Protein AF-A0AAV0TFX8-F1 (afdb_monomer)

Solvent-accessible surface area (backbone atoms only — not comparable to full-atom values): 7780 Å² total; per-residue (Å²): 114,78,89,52,49,67,59,52,50,52,51,53,53,51,51,53,52,52,54,30,55,76,67,75,45,88,78,59,67,68,62,47,53,48,46,44,56,72,46,54,49,44,52,51,50,53,50,50,52,54,48,52,57,56,56,68,74,41,80,85,56,88,70,89,78,89,82,88,85,87,74,63,90,91,65,43,64,70,59,53,51,52,51,49,45,52,54,42,42,74,74,72,46,91,76,87,86,83,61,76,81,79,69,59,73,56,67,72,56,44,51,52,51,21,69,75,38,76,89,43,77,91,49,109

InterPro domains:
  IPR027417 P-loop containing nucleoside triphosphate hydrolase [G3DSA:3.40.50.300] (35-124)
  IPR027417 P-loop containing nucleoside triphosphate hydrolase [SSF52540] (8-109)

Nearest PDB structures (foldseek):
  4ne1-assembly1_K  TM=5.276E-01  e=4.402E+00  Homo sapiens
  3rv0-assembly2_C  TM=2.929E-01  e=2.287E+00  Vanderwaltozyma polyspora DSM 70294
  3rv1-assembly1_B  TM=3.081E-01  e=4.147E+00  Vanderwaltozyma polyspora DSM 70294

Radius of gyration: 19.24 Å; Cα contacts (8 Å, |Δi|>4): 58; chains: 1; bounding box: 38×42×53 Å

Organism: NCBI:txid86335

Mean predicted aligned error: 5.17 Å

Sequence (124 aa):
MSKCTPKLRHRIEVLIRRDAATRSQAVDERALRRRVDEYYLSMFRWTTEVVEAVQKTQGGTKRCVCIDLSCPQGGGKTTISMYMQNALSFVGKKVAVMSLDDVYWKYERQVALAKANPNNPLLQ

Foldseek 3Di:
DVVCLVVLLVVLLVVVVVVCVVVVHDDDPVVSSCCSPVPLSVVLVVVVVVLVVVCVVPPPDDDDDDDDDDDDVVPQPVPSLVSSCVSCVVVPDDDDDDDPVVPDDDPVVLVVVCVVCVPDPVSD

pLDDT: mean 90.88, std 7.36, range [55.81, 97.38]

Secondary structure (DSSP, 8-state):
-GGGHHHHHHHHHHHHHHHHHHTT----HHHHHHHIIIIIHHHHHHHHHHHHHHHHHTTT--PPPP------TTS-HHHHHHHHHHHHHHTT-------GGGGPPPHHHHHHHHHH-TT-GGG-

Structure (mmCIF, N/CA/C/O backbone):
data_AF-A0AAV0TFX8-F1
#
_entry.id   AF-A0AAV0TFX8-F1
#
loop_
_atom_site.group_PDB
_atom_site.id
_atom_site.type_symbol
_atom_site.label_atom_id
_atom_site.label_alt_id
_atom_site.label_comp_id
_atom_site.label_asym_id
_atom_site.label_entity_id
_atom_site.label_seq_id
_atom_site.pdbx_PDB_ins_code
_atom_site.Cartn_x
_atom_site.Cartn_y
_atom_site.Cartn_z
_atom_site.occupancy
_atom_site.B_iso_or_equiv
_atom_site.auth_seq_id
_atom_site.auth_comp_id
_atom_site.auth_asym_id
_atom_site.auth_atom_id
_atom_site.pdbx_PDB_model_num
ATOM 1 N N . MET A 1 1 ? -16.631 -0.945 14.512 1.00 55.81 1 MET A N 1
ATOM 2 C CA . MET A 1 1 ? -15.454 -0.117 14.139 1.00 55.81 1 MET A CA 1
ATOM 3 C C . MET A 1 1 ? -15.288 1.200 14.915 1.00 55.81 1 MET A C 1
ATOM 5 O O . MET A 1 1 ? -14.154 1.642 15.043 1.00 55.81 1 MET A O 1
ATOM 9 N N . SER A 1 2 ? -16.344 1.808 15.485 1.00 58.12 2 SER A N 1
ATOM 10 C CA . SER A 1 2 ? -16.291 3.150 16.116 1.00 58.12 2 SER A CA 1
ATOM 11 C C . SER A 1 2 ? -15.129 3.378 17.113 1.00 58.12 2 SER A C 1
ATOM 13 O O . SER A 1 2 ? -14.355 4.315 16.928 1.00 58.12 2 SER A O 1
ATOM 15 N N . LYS A 1 3 ? -14.901 2.475 18.083 1.00 59.94 3 LYS A N 1
ATOM 16 C CA . LYS A 1 3 ? -13.891 2.659 19.152 1.00 59.94 3 LYS A CA 1
ATOM 17 C C . LYS A 1 3 ? -12.419 2.614 18.697 1.00 59.94 3 LYS A C 1
ATOM 19 O O . LYS A 1 3 ? -11.558 3.130 19.402 1.00 59.94 3 LYS A O 1
ATOM 24 N N . CYS A 1 4 ? -12.107 2.002 17.549 1.00 71.81 4 CYS A N 1
ATOM 25 C CA . CYS A 1 4 ? -10.719 1.852 17.075 1.00 71.81 4 CYS A CA 1
ATOM 26 C C . CYS A 1 4 ? -10.277 2.992 16.137 1.00 71.81 4 CYS A C 1
ATOM 28 O O . CYS A 1 4 ? -9.084 3.238 15.972 1.00 71.81 4 CYS A O 1
ATOM 30 N N . THR A 1 5 ? -11.232 3.732 15.564 1.00 81.75 5 THR A N 1
ATOM 31 C CA . THR A 1 5 ? -10.981 4.786 14.566 1.00 81.75 5 THR A CA 1
ATOM 32 C C . THR A 1 5 ? -9.987 5.859 15.030 1.00 81.75 5 THR A C 1
ATOM 34 O O . THR A 1 5 ? -9.077 6.164 14.262 1.00 81.75 5 THR A O 1
ATOM 37 N N . PRO A 1 6 ? -10.074 6.413 16.261 1.00 88.88 6 PRO A N 1
ATOM 38 C CA . PRO A 1 6 ? -9.128 7.442 16.703 1.00 88.88 6 PRO A CA 1
ATOM 39 C C . PRO A 1 6 ? -7.698 6.906 16.854 1.00 88.88 6 PRO A C 1
ATOM 41 O O . PRO A 1 6 ? -6.740 7.571 16.465 1.00 88.88 6 PRO A O 1
ATOM 44 N N . LYS A 1 7 ? -7.548 5.671 17.357 1.00 91.50 7 LYS A N 1
ATOM 45 C CA . LYS A 1 7 ? -6.239 5.011 17.493 1.00 91.50 7 LYS A CA 1
ATOM 46 C C . LYS A 1 7 ? -5.622 4.721 16.129 1.00 91.50 7 LYS A C 1
ATOM 48 O O . LYS A 1 7 ? -4.433 4.950 15.930 1.00 91.50 7 LYS A O 1
ATOM 53 N N . LEU A 1 8 ? -6.441 4.253 15.188 1.00 91.88 8 LEU A N 1
ATOM 54 C CA . LEU A 1 8 ? -6.003 3.978 13.828 1.00 91.88 8 LEU A CA 1
ATOM 55 C C . LEU A 1 8 ? -5.589 5.257 13.094 1.00 91.88 8 LEU A C 1
ATOM 57 O O . LEU A 1 8 ? -4.525 5.284 12.483 1.00 91.88 8 LEU A O 1
ATOM 61 N N . ARG A 1 9 ? -6.390 6.324 13.202 1.00 94.19 9 ARG A N 1
ATOM 62 C CA . ARG A 1 9 ? -6.055 7.652 12.672 1.00 94.19 9 ARG A CA 1
ATOM 63 C C . ARG A 1 9 ? -4.679 8.088 13.160 1.00 94.19 9 ARG A C 1
ATOM 65 O O . ARG A 1 9 ? -3.791 8.323 12.348 1.00 94.19 9 ARG A O 1
ATOM 72 N N . HIS A 1 10 ? -4.491 8.120 14.480 1.00 94.00 10 HIS A N 1
ATOM 73 C CA . HIS A 1 10 ? -3.227 8.524 15.085 1.00 94.00 10 HIS A CA 1
ATOM 74 C C . HIS A 1 10 ? -2.056 7.666 14.586 1.00 94.00 10 HIS A C 1
ATOM 76 O O . HIS A 1 10 ? -1.006 8.193 14.229 1.00 94.00 10 HIS A O 1
ATOM 82 N N . ARG A 1 11 ? -2.249 6.346 14.484 1.00 92.94 11 ARG A N 1
ATOM 83 C CA . ARG A 1 11 ? -1.232 5.423 13.969 1.00 92.94 11 ARG A CA 1
ATOM 84 C C . ARG A 1 11 ? -0.819 5.752 12.532 1.00 92.94 11 ARG A C 1
ATOM 86 O O . ARG A 1 11 ? 0.375 5.774 12.250 1.00 92.94 11 ARG A O 1
ATOM 93 N N . ILE A 1 12 ? -1.780 6.001 11.641 1.00 94.00 12 ILE A N 1
ATOM 94 C CA . ILE A 1 12 ? -1.506 6.341 10.237 1.00 94.00 12 ILE A CA 1
ATOM 95 C C . ILE A 1 12 ? -0.799 7.697 10.147 1.00 94.00 12 ILE A C 1
ATOM 97 O O . ILE A 1 12 ? 0.186 7.821 9.426 1.00 94.00 12 ILE A O 1
ATOM 101 N N . GLU A 1 13 ? -1.238 8.697 10.914 1.00 95.56 13 GLU A N 1
ATOM 102 C CA . GLU A 1 13 ? -0.564 9.995 10.934 1.00 95.56 13 GLU A CA 1
ATOM 103 C C . GLU A 1 13 ? 0.898 9.884 11.401 1.00 95.56 13 GLU A C 1
ATOM 105 O O . GLU A 1 13 ? 1.779 10.493 10.800 1.00 95.56 13 GLU A O 1
ATOM 110 N N . VAL A 1 14 ? 1.176 9.090 12.443 1.00 94.75 14 VAL A N 1
ATOM 111 C CA . VAL A 1 14 ? 2.548 8.841 12.926 1.00 94.75 14 VAL A CA 1
ATOM 112 C C . VAL A 1 14 ? 3.410 8.196 11.839 1.00 94.75 14 VAL A C 1
ATOM 114 O O . VAL A 1 14 ? 4.557 8.602 11.657 1.00 94.75 14 VAL A O 1
ATOM 117 N N . LEU A 1 15 ? 2.867 7.230 11.093 1.00 93.50 15 LEU A N 1
ATOM 118 C CA . LEU A 1 15 ? 3.582 6.595 9.982 1.00 93.50 15 LEU A CA 1
ATOM 119 C C . LEU A 1 15 ? 3.921 7.602 8.879 1.00 93.50 15 LEU A C 1
ATOM 121 O O . LEU A 1 15 ? 5.067 7.665 8.445 1.00 93.50 15 LEU A O 1
ATOM 125 N N . ILE A 1 16 ? 2.962 8.440 8.480 1.00 93.81 16 ILE A N 1
ATOM 126 C CA . ILE A 1 16 ? 3.193 9.444 7.435 1.00 93.81 16 ILE A CA 1
ATOM 127 C C . ILE A 1 16 ? 4.229 10.480 7.885 1.00 93.81 16 ILE A C 1
ATOM 129 O O . ILE A 1 16 ? 5.121 10.823 7.112 1.00 93.81 16 ILE A O 1
ATOM 133 N N . ARG A 1 17 ? 4.153 10.956 9.136 1.00 94.94 17 ARG A N 1
ATOM 134 C CA . ARG A 1 17 ? 5.143 11.899 9.684 1.00 94.94 17 ARG A CA 1
ATOM 135 C C . ARG A 1 17 ? 6.545 11.290 9.712 1.00 94.94 17 ARG A C 1
ATOM 137 O O . ARG A 1 17 ? 7.501 11.959 9.329 1.00 94.94 17 ARG A O 1
ATOM 144 N N . ARG A 1 18 ? 6.673 10.019 10.110 1.00 93.75 18 ARG A N 1
ATOM 145 C CA . ARG A 1 18 ? 7.952 9.292 10.092 1.00 93.75 18 ARG A CA 1
ATOM 146 C C . ARG A 1 18 ? 8.532 9.197 8.679 1.00 93.75 18 ARG A C 1
ATOM 148 O O . ARG A 1 18 ? 9.725 9.440 8.491 1.00 93.75 18 ARG A O 1
ATOM 155 N N . ASP A 1 19 ? 7.710 8.845 7.697 1.00 92.25 19 ASP A N 1
ATOM 156 C CA . ASP A 1 19 ? 8.163 8.697 6.313 1.00 92.25 19 ASP A CA 1
ATOM 157 C C . ASP A 1 19 ? 8.566 10.042 5.704 1.00 92.25 19 ASP A C 1
ATOM 159 O O . ASP A 1 19 ? 9.592 10.131 5.031 1.00 92.25 19 ASP A O 1
ATOM 163 N N . ALA A 1 20 ? 7.804 11.102 5.986 1.00 92.38 20 ALA A N 1
ATOM 164 C CA . ALA A 1 20 ? 8.142 12.457 5.567 1.00 92.38 20 ALA A CA 1
ATOM 165 C C . ALA A 1 20 ? 9.465 12.929 6.188 1.00 92.38 20 ALA A C 1
ATOM 167 O O . ALA A 1 20 ? 10.327 13.432 5.470 1.00 92.38 20 ALA A O 1
ATOM 168 N N . ALA A 1 21 ? 9.673 12.687 7.488 1.00 93.44 21 ALA A N 1
ATOM 169 C CA . ALA A 1 21 ? 10.926 13.011 8.170 1.00 93.44 21 ALA A CA 1
ATOM 170 C C . ALA A 1 21 ? 12.122 12.255 7.568 1.00 93.44 21 ALA A C 1
ATOM 172 O O . ALA A 1 21 ? 13.170 12.849 7.331 1.00 93.44 21 ALA A O 1
ATOM 173 N N . THR A 1 22 ? 11.942 10.971 7.242 1.00 93.75 22 THR A N 1
ATOM 174 C CA . THR A 1 22 ? 12.971 10.139 6.589 1.00 93.75 22 THR A CA 1
ATOM 175 C C . THR A 1 22 ? 13.360 10.681 5.209 1.00 93.75 22 THR A C 1
ATOM 177 O O . THR A 1 22 ? 14.484 10.488 4.758 1.00 93.75 22 THR A O 1
ATOM 180 N N . ARG A 1 23 ? 12.440 11.380 4.536 1.00 91.56 23 ARG A N 1
ATOM 181 C CA . ARG A 1 23 ? 12.647 11.994 3.216 1.00 91.56 23 ARG A CA 1
ATOM 182 C C . ARG A 1 23 ? 12.973 13.489 3.287 1.00 91.56 23 ARG A C 1
ATOM 184 O O . ARG A 1 23 ? 12.999 14.137 2.246 1.00 91.56 23 ARG A O 1
ATOM 191 N N . SER A 1 24 ? 13.164 14.044 4.487 1.00 93.00 24 SER A N 1
ATOM 192 C CA . SER A 1 24 ? 13.357 15.484 4.719 1.00 93.00 24 SER A CA 1
ATOM 193 C C . SER A 1 24 ? 12.264 16.359 4.082 1.00 93.00 24 SER A C 1
ATOM 195 O O . SER A 1 24 ? 12.526 17.459 3.603 1.00 93.00 24 SER A O 1
ATOM 197 N N . GLN A 1 25 ? 11.023 15.865 4.064 1.00 91.31 25 GLN A N 1
ATOM 198 C CA . GLN A 1 25 ? 9.872 16.562 3.495 1.00 91.31 25 GLN A CA 1
ATOM 199 C C . GLN A 1 25 ? 9.087 17.295 4.585 1.00 91.31 25 GLN A C 1
ATOM 201 O O . GLN A 1 25 ? 8.752 16.718 5.620 1.00 91.31 25 GLN A O 1
ATOM 206 N N . ALA A 1 26 ? 8.747 18.560 4.327 1.00 91.94 26 ALA A N 1
ATOM 207 C CA . ALA A 1 26 ? 7.831 19.309 5.179 1.00 91.94 26 ALA A CA 1
ATOM 208 C C . ALA A 1 26 ? 6.423 18.692 5.128 1.00 91.94 26 ALA A C 1
ATOM 210 O O . ALA A 1 26 ? 5.943 18.280 4.069 1.00 91.94 26 ALA A O 1
ATOM 211 N N . VAL A 1 27 ? 5.753 18.649 6.280 1.00 93.69 27 VAL A N 1
ATOM 212 C CA . VAL A 1 27 ? 4.389 18.129 6.407 1.00 93.69 27 VAL A CA 1
ATOM 213 C C . VAL A 1 27 ? 3.435 19.291 6.641 1.00 93.69 27 VAL A C 1
ATOM 215 O O . VAL A 1 27 ? 3.475 19.936 7.685 1.00 93.69 27 VAL A O 1
ATOM 218 N N . ASP A 1 28 ? 2.540 19.531 5.686 1.00 96.19 28 ASP A N 1
ATOM 219 C CA . ASP A 1 28 ? 1.354 20.350 5.930 1.00 96.19 28 ASP A CA 1
ATOM 220 C C . ASP A 1 28 ? 0.365 19.533 6.777 1.00 96.19 28 ASP A C 1
ATOM 222 O O . ASP A 1 28 ? -0.219 18.548 6.314 1.00 96.19 28 ASP A O 1
ATOM 226 N N . GLU A 1 29 ? 0.181 19.938 8.033 1.00 95.00 29 GLU A N 1
ATOM 227 C CA . GLU A 1 29 ? -0.685 19.253 8.997 1.00 95.00 29 GLU A CA 1
ATOM 228 C C . GLU A 1 29 ? -2.165 19.242 8.587 1.00 95.00 29 GLU A C 1
ATOM 230 O O . GLU A 1 29 ? -2.882 18.277 8.867 1.00 95.00 29 GLU A O 1
ATOM 235 N N . ARG A 1 30 ? -2.647 20.277 7.889 1.00 96.00 30 ARG A N 1
ATOM 236 C CA . ARG A 1 30 ? -4.030 20.319 7.401 1.00 96.00 30 ARG A CA 1
ATOM 237 C C . ARG A 1 30 ? -4.207 19.336 6.249 1.00 96.00 30 ARG A C 1
ATOM 239 O O . ARG A 1 30 ? -5.164 18.558 6.254 1.00 96.00 30 ARG A O 1
ATOM 246 N N . ALA A 1 31 ? -3.281 19.342 5.291 1.00 95.62 31 ALA A N 1
ATOM 247 C CA . ALA A 1 31 ? -3.294 18.409 4.169 1.00 95.62 31 ALA A CA 1
ATOM 248 C C . ALA A 1 31 ? -3.129 16.954 4.638 1.00 95.62 31 ALA A C 1
ATOM 250 O O . ALA A 1 31 ? -3.812 16.062 4.130 1.00 95.62 31 ALA A O 1
ATOM 251 N N . LEU A 1 32 ? -2.278 16.717 5.643 1.00 95.19 32 LEU A N 1
ATOM 252 C CA . LEU A 1 32 ? -2.095 15.413 6.276 1.00 95.19 32 LEU A CA 1
ATOM 253 C C . LEU A 1 32 ? -3.409 14.888 6.852 1.00 95.19 32 LEU A C 1
ATOM 255 O O . LEU A 1 32 ? -3.837 13.796 6.482 1.00 95.19 32 LEU A O 1
ATOM 259 N N . ARG A 1 33 ? -4.060 15.658 7.732 1.00 95.19 33 ARG A N 1
ATOM 260 C CA . ARG A 1 33 ? -5.311 15.236 8.384 1.00 95.19 33 ARG A CA 1
ATOM 261 C C . ARG A 1 33 ? -6.394 14.939 7.358 1.00 95.19 33 ARG A C 1
ATOM 263 O O . ARG A 1 33 ? -7.048 13.904 7.444 1.00 95.19 33 ARG A O 1
ATOM 270 N N . ARG A 1 34 ? -6.518 15.793 6.338 1.00 96.12 34 ARG A N 1
ATOM 271 C CA . ARG A 1 34 ? -7.463 15.584 5.239 1.00 96.12 34 ARG A CA 1
ATOM 272 C C . ARG A 1 34 ? -7.175 14.291 4.476 1.00 96.12 34 ARG A C 1
AT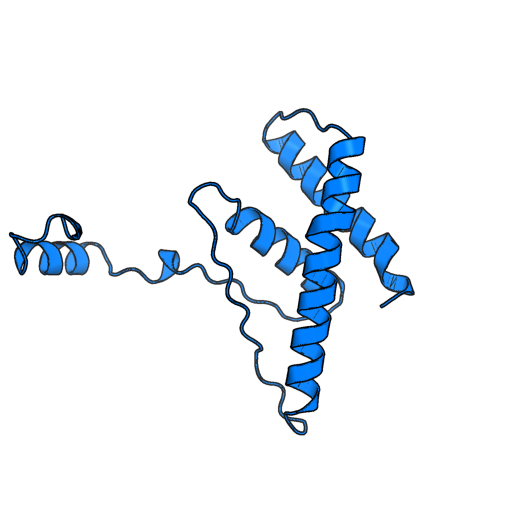OM 274 O O . ARG A 1 34 ? -8.084 13.502 4.249 1.00 96.12 34 ARG A O 1
ATOM 281 N N . ARG A 1 35 ? -5.908 14.029 4.133 1.00 94.06 35 ARG A N 1
ATOM 282 C CA . ARG A 1 35 ? -5.493 12.786 3.463 1.00 94.06 35 ARG A CA 1
ATOM 283 C C . ARG A 1 35 ? -5.758 11.556 4.333 1.00 94.06 35 ARG A C 1
ATOM 285 O O . ARG A 1 35 ? -6.198 10.531 3.826 1.00 94.06 35 ARG A O 1
ATOM 292 N N . VAL A 1 36 ? -5.499 11.626 5.635 1.00 95.00 36 VAL A N 1
ATOM 293 C CA . VAL A 1 36 ? -5.797 10.510 6.543 1.00 95.00 36 VAL A CA 1
ATOM 294 C C . VAL A 1 36 ? -7.294 10.230 6.586 1.00 95.00 36 VAL A C 1
ATOM 296 O O . VAL A 1 36 ? -7.691 9.073 6.468 1.00 95.00 36 VAL A O 1
ATOM 299 N N . ASP A 1 37 ? -8.112 11.270 6.678 1.00 93.00 37 ASP A N 1
ATOM 300 C CA . ASP A 1 37 ? -9.553 11.129 6.863 1.00 93.00 37 ASP A CA 1
ATOM 301 C C . ASP A 1 37 ? -10.286 10.712 5.601 1.00 93.00 37 ASP A C 1
ATOM 303 O O . ASP A 1 37 ? -11.039 9.740 5.621 1.00 93.00 37 ASP A O 1
ATOM 307 N N . GLU A 1 38 ? -10.052 11.433 4.511 1.00 94.75 38 GLU A N 1
ATOM 308 C CA . GLU A 1 38 ? -10.803 11.261 3.271 1.00 94.75 38 GLU A CA 1
ATOM 309 C C . GLU A 1 38 ? -10.277 10.080 2.452 1.00 94.75 38 GLU A C 1
ATOM 311 O O . GLU A 1 38 ? -11.053 9.442 1.744 1.00 94.75 38 GLU A O 1
ATOM 316 N N . TYR A 1 39 ? -8.987 9.744 2.579 1.00 92.69 39 TYR A N 1
ATOM 317 C CA . TYR A 1 39 ? -8.349 8.707 1.770 1.00 92.69 39 TYR A CA 1
ATOM 318 C C . TYR A 1 39 ? -8.019 7.446 2.574 1.00 92.69 39 TYR A C 1
ATOM 320 O O . TYR A 1 39 ? -8.638 6.404 2.361 1.00 92.69 39 TYR A O 1
ATOM 328 N N . TYR A 1 40 ? -7.082 7.504 3.525 1.00 93.75 40 TYR A N 1
ATOM 329 C CA . TYR A 1 40 ? -6.589 6.279 4.173 1.00 93.75 40 TYR A CA 1
ATOM 330 C C . TYR A 1 40 ? -7.626 5.607 5.081 1.00 93.75 40 TYR A C 1
ATOM 332 O O . TYR A 1 40 ? -7.773 4.385 5.044 1.00 93.75 40 TYR A O 1
ATOM 340 N N . LEU A 1 41 ? -8.370 6.377 5.880 1.00 93.38 41 LEU A N 1
ATOM 341 C CA . LEU A 1 41 ? -9.427 5.823 6.726 1.00 93.38 41 LEU A CA 1
ATOM 342 C C . LEU A 1 41 ? -10.608 5.312 5.897 1.00 93.38 41 LEU A C 1
ATOM 344 O O . LEU A 1 41 ? -11.153 4.261 6.233 1.00 93.38 41 LEU A O 1
ATOM 348 N N . SER A 1 42 ? -10.979 6.002 4.818 1.00 93.25 42 SER A N 1
ATOM 349 C CA . SER A 1 42 ? -12.009 5.538 3.880 1.00 93.25 42 SER A CA 1
ATOM 350 C C . SER A 1 42 ? -11.620 4.205 3.236 1.00 93.25 42 SER A C 1
ATOM 352 O O . SER A 1 42 ? -12.388 3.246 3.298 1.00 93.25 42 SER A O 1
ATOM 354 N N . MET A 1 43 ? -10.391 4.097 2.719 1.00 92.19 43 MET A N 1
ATOM 355 C CA . MET A 1 43 ? -9.857 2.859 2.138 1.00 92.19 43 MET A CA 1
ATOM 356 C C . MET A 1 43 ? -9.818 1.714 3.151 1.00 92.19 43 MET A C 1
ATOM 358 O O . MET A 1 43 ? -10.203 0.585 2.838 1.00 92.19 43 MET A O 1
ATOM 362 N N . PHE A 1 44 ? -9.399 2.000 4.385 1.00 93.19 44 PHE A N 1
ATOM 363 C CA . PHE A 1 44 ? -9.401 1.019 5.464 1.00 93.19 44 PHE A CA 1
ATOM 364 C C . PHE A 1 44 ? -10.810 0.516 5.794 1.00 93.19 44 PHE A C 1
ATOM 366 O O . PHE A 1 44 ? -11.008 -0.688 5.987 1.00 93.19 44 PHE A O 1
ATOM 373 N N . ARG A 1 45 ? -11.791 1.427 5.860 1.00 92.62 45 ARG A N 1
ATOM 374 C CA . ARG A 1 45 ? -13.190 1.078 6.129 1.00 92.62 45 ARG A CA 1
ATOM 375 C C . ARG A 1 45 ? -13.741 0.166 5.045 1.00 92.62 45 ARG A C 1
ATOM 377 O O . ARG A 1 45 ? -14.146 -0.947 5.364 1.00 92.62 45 ARG A O 1
ATOM 384 N N . TRP A 1 46 ? -13.630 0.592 3.790 1.00 93.88 46 TRP A N 1
ATOM 385 C CA . TRP A 1 46 ? -14.072 -0.188 2.637 1.00 93.88 46 TRP A CA 1
ATOM 386 C C . TRP A 1 46 ? -13.416 -1.574 2.596 1.00 93.88 46 TRP A C 1
ATOM 388 O O . TRP A 1 46 ? -14.093 -2.589 2.468 1.00 93.88 46 TRP A O 1
ATOM 398 N N . THR A 1 47 ? -12.100 -1.639 2.810 1.00 93.38 47 THR A N 1
ATOM 399 C CA . THR A 1 47 ? -11.361 -2.910 2.842 1.00 93.38 47 THR A CA 1
ATOM 400 C C . THR A 1 47 ? -11.892 -3.845 3.927 1.00 93.38 47 THR A C 1
ATOM 402 O O . THR A 1 47 ? -12.079 -5.037 3.693 1.00 93.38 47 THR A O 1
ATOM 405 N N . THR A 1 48 ? -12.155 -3.314 5.122 1.00 91.44 48 THR A N 1
ATOM 406 C CA . THR A 1 48 ? -12.689 -4.109 6.235 1.00 91.44 48 THR A CA 1
ATOM 407 C C . THR A 1 48 ? -14.086 -4.633 5.911 1.00 91.44 48 THR A C 1
ATOM 409 O O . THR A 1 48 ? -14.354 -5.810 6.138 1.00 91.44 48 THR A O 1
ATOM 412 N N . GLU A 1 49 ? -14.942 -3.795 5.327 1.00 92.31 49 GLU A N 1
ATOM 413 C CA . GLU A 1 49 ? -16.300 -4.160 4.913 1.00 92.31 49 GLU A CA 1
ATOM 414 C C . GLU A 1 49 ? -16.295 -5.271 3.854 1.00 92.31 49 GLU A C 1
ATOM 416 O O . GLU A 1 49 ? -17.010 -6.262 4.010 1.00 92.31 49 GLU A O 1
ATOM 421 N N . VAL A 1 50 ? -15.438 -5.168 2.832 1.00 92.00 50 VAL A N 1
ATOM 422 C CA . VAL A 1 50 ? -15.270 -6.207 1.800 1.00 92.00 50 VAL A CA 1
ATOM 423 C C . VAL A 1 50 ? -14.799 -7.523 2.418 1.00 92.00 50 VAL A C 1
ATOM 425 O O . VAL A 1 50 ? -15.388 -8.576 2.164 1.00 92.00 50 VAL A O 1
ATOM 428 N N . VAL A 1 51 ? -13.766 -7.481 3.265 1.00 90.19 51 VAL A N 1
ATOM 429 C CA . VAL A 1 51 ? -13.229 -8.680 3.926 1.00 90.19 51 VAL A CA 1
ATOM 430 C C . VAL A 1 51 ? -14.291 -9.344 4.801 1.00 90.19 51 VAL A C 1
ATOM 432 O O . VAL A 1 51 ? -14.448 -10.563 4.755 1.00 90.19 51 VAL A O 1
ATOM 435 N N . GLU A 1 52 ? -15.034 -8.568 5.589 1.00 89.31 52 GLU A N 1
ATOM 436 C CA . GLU A 1 52 ? -16.092 -9.091 6.454 1.00 89.31 52 GLU A CA 1
ATOM 437 C C . GLU A 1 52 ? -17.264 -9.667 5.655 1.00 89.31 52 GLU A C 1
ATOM 439 O O . GLU A 1 52 ? -17.781 -10.724 6.020 1.00 89.31 52 GLU A O 1
ATOM 444 N N . ALA A 1 53 ? -17.668 -9.020 4.558 1.00 90.62 53 ALA A N 1
ATOM 445 C CA . ALA A 1 53 ? -18.724 -9.516 3.681 1.00 90.62 53 ALA A CA 1
ATOM 446 C C . ALA A 1 53 ? -18.351 -10.870 3.060 1.00 90.62 53 ALA A C 1
ATOM 448 O O . ALA A 1 53 ? -19.133 -11.817 3.135 1.00 90.62 53 ALA A O 1
ATOM 449 N N . VAL A 1 54 ? -17.131 -10.996 2.529 1.00 89.56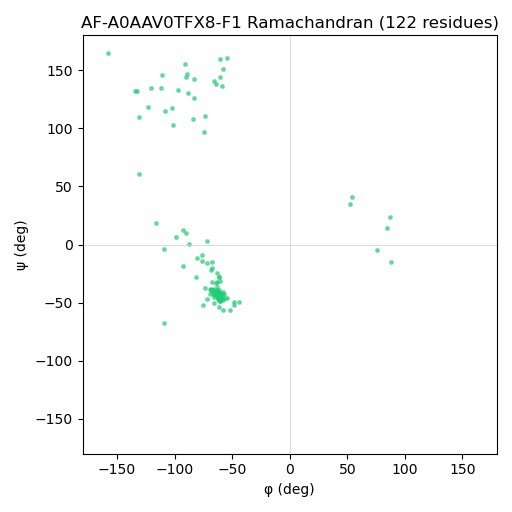 54 VAL A N 1
ATOM 450 C CA . VAL A 1 54 ? -16.635 -12.253 1.947 1.00 89.56 54 VAL A CA 1
ATOM 451 C C . VAL A 1 54 ? -16.465 -13.337 3.015 1.00 89.56 54 VAL A C 1
ATOM 453 O O . VAL A 1 54 ? -16.785 -14.496 2.779 1.00 89.56 54 VAL A O 1
ATOM 456 N N . GLN A 1 55 ? -15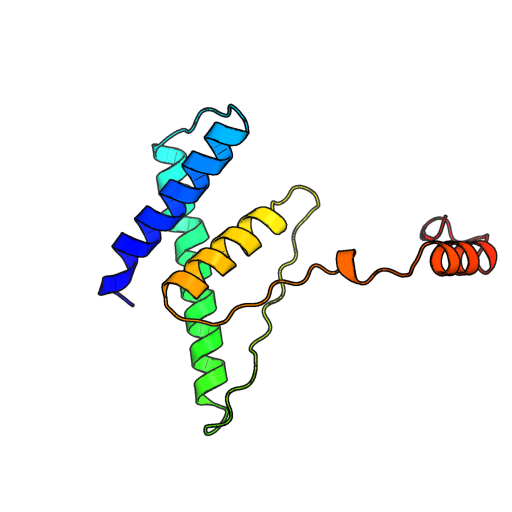.997 -12.996 4.216 1.00 86.69 55 GLN A N 1
ATOM 457 C CA . GLN A 1 55 ? -15.833 -13.985 5.288 1.00 86.69 55 GLN A CA 1
ATOM 458 C C . GLN A 1 55 ? -17.173 -14.529 5.804 1.00 86.69 55 GLN A C 1
ATOM 460 O O . GLN A 1 55 ? -17.243 -15.702 6.172 1.00 86.69 55 GLN A O 1
ATOM 465 N N . LYS A 1 56 ? -18.242 -13.720 5.801 1.00 87.81 56 LYS A N 1
ATOM 466 C CA . LYS A 1 56 ? -19.592 -14.165 6.193 1.00 87.81 56 LYS A CA 1
ATOM 467 C C . 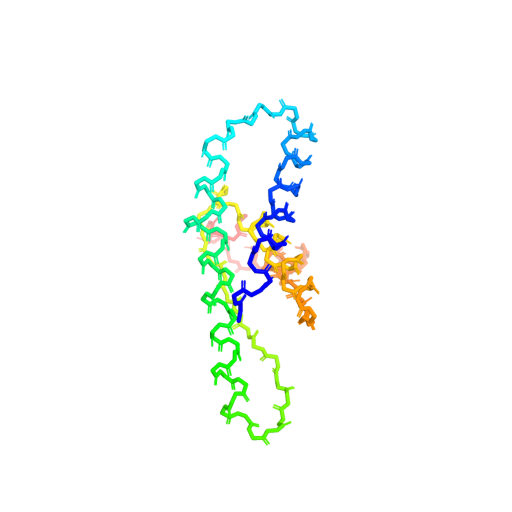LYS 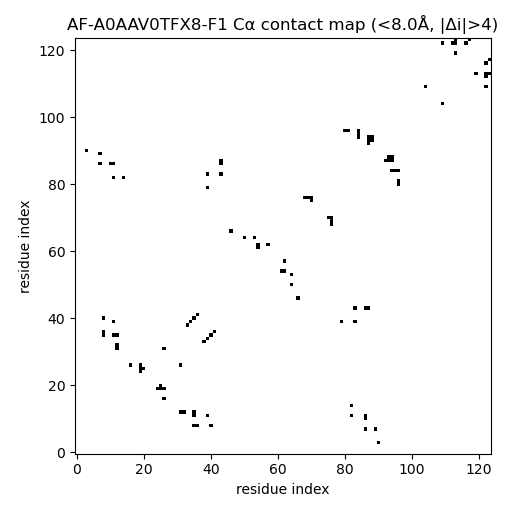A 1 56 ? -20.161 -15.227 5.251 1.00 87.81 56 LYS A C 1
ATOM 469 O O . LYS A 1 56 ? -20.872 -16.113 5.715 1.00 87.81 56 LYS A O 1
ATOM 474 N N . THR A 1 57 ? -19.839 -15.177 3.958 1.00 86.44 57 THR A N 1
ATOM 475 C CA . THR A 1 57 ? -20.360 -16.136 2.966 1.00 86.44 57 THR A CA 1
ATOM 476 C C . THR A 1 57 ? -19.611 -17.473 2.952 1.00 86.44 57 THR A C 1
ATOM 478 O O . THR A 1 57 ? -20.094 -18.434 2.363 1.00 86.44 57 THR A O 1
ATOM 481 N N . GLN A 1 58 ? -18.458 -17.581 3.625 1.00 81.69 58 GLN A N 1
ATOM 482 C CA . GLN A 1 58 ? -17.567 -18.752 3.550 1.00 81.69 58 GLN A CA 1
ATOM 483 C C . GLN A 1 58 ? -17.829 -19.862 4.588 1.00 81.69 58 GLN A C 1
ATOM 485 O O . GLN A 1 58 ? -17.022 -20.786 4.713 1.00 81.69 58 GLN A O 1
ATOM 490 N N . GLY A 1 59 ? -18.940 -19.808 5.333 1.00 66.44 59 GLY A N 1
ATOM 491 C CA . GLY A 1 59 ? -19.431 -20.951 6.121 1.00 66.44 59 GLY A CA 1
ATOM 492 C C . GLY A 1 59 ? -18.413 -21.555 7.102 1.00 66.44 59 GLY A C 1
ATOM 493 O O . GLY A 1 59 ? -18.287 -22.770 7.188 1.00 66.44 59 GLY A O 1
ATOM 494 N N . GLY A 1 60 ? -17.636 -20.719 7.801 1.00 70.81 60 GLY A N 1
ATOM 495 C CA . GLY A 1 60 ? -16.653 -21.149 8.810 1.00 70.81 60 GLY A CA 1
ATOM 496 C C . GLY A 1 60 ? -15.250 -21.468 8.277 1.00 70.81 60 GLY A C 1
ATOM 497 O O . GLY A 1 60 ? -14.293 -21.473 9.055 1.00 70.81 60 GLY A O 1
ATOM 498 N N . THR A 1 61 ? -15.076 -21.635 6.961 1.00 75.38 61 THR A N 1
ATOM 499 C CA . THR A 1 61 ? -13.748 -21.828 6.358 1.00 75.38 61 THR A CA 1
ATOM 500 C C . THR A 1 61 ? -13.094 -20.467 6.128 1.00 75.38 61 THR A C 1
ATOM 502 O O . THR A 1 61 ? -13.510 -19.720 5.251 1.00 75.38 61 THR A O 1
ATOM 505 N N . LYS A 1 62 ? -12.065 -20.105 6.904 1.00 74.31 62 LYS A N 1
ATOM 506 C CA . LYS A 1 62 ? -11.368 -18.816 6.732 1.00 74.31 62 LYS A CA 1
ATOM 507 C C . LYS A 1 62 ? -10.471 -18.853 5.489 1.00 74.31 62 LYS A C 1
ATOM 509 O O . LYS A 1 62 ? -9.342 -19.330 5.583 1.00 74.31 62 LYS A O 1
ATOM 514 N N . ARG A 1 63 ? -10.932 -18.341 4.341 1.00 83.81 63 ARG A N 1
ATOM 515 C CA . ARG A 1 63 ? -10.064 -18.133 3.166 1.00 83.81 63 ARG A CA 1
ATOM 516 C C . ARG A 1 63 ? -9.450 -16.736 3.171 1.00 83.81 63 ARG A C 1
ATOM 518 O O . ARG A 1 63 ? -9.983 -15.796 3.767 1.00 83.81 63 ARG A O 1
ATOM 525 N N . CYS A 1 64 ? -8.308 -16.615 2.501 1.00 90.19 64 CYS A N 1
ATOM 526 C CA . CYS A 1 64 ? -7.701 -15.320 2.222 1.00 90.19 64 CYS A CA 1
ATOM 527 C C . CYS A 1 64 ? -8.630 -14.504 1.311 1.00 90.19 64 CYS A C 1
ATOM 529 O O . CYS A 1 64 ? -9.209 -15.049 0.371 1.00 90.19 64 CYS A O 1
ATOM 531 N N . VAL A 1 65 ? -8.769 -13.211 1.598 1.00 92.25 65 VAL A N 1
ATOM 532 C CA . VAL A 1 65 ? -9.458 -12.260 0.722 1.00 92.25 65 VAL A CA 1
ATOM 533 C C . VAL A 1 65 ? -8.383 -11.471 -0.009 1.00 92.25 65 VAL A C 1
ATOM 535 O O . VAL A 1 65 ? -7.588 -10.782 0.629 1.00 92.25 65 VAL A O 1
ATOM 538 N N . CYS A 1 66 ? -8.351 -11.593 -1.333 1.00 93.69 66 CYS A N 1
ATOM 539 C CA . CYS A 1 66 ? -7.411 -10.865 -2.175 1.00 93.69 66 CYS A CA 1
ATOM 540 C C . CYS A 1 66 ? -8.010 -9.511 -2.563 1.00 93.69 66 CYS A C 1
ATOM 542 O O . CYS A 1 66 ? -9.145 -9.449 -3.033 1.00 93.69 66 CYS A O 1
ATOM 544 N N . ILE A 1 67 ? -7.240 -8.441 -2.376 1.00 93.31 67 ILE A N 1
ATOM 545 C CA . ILE A 1 67 ? -7.591 -7.085 -2.805 1.00 93.31 67 ILE A CA 1
ATOM 546 C C . ILE A 1 67 ? -6.470 -6.615 -3.718 1.00 93.31 67 ILE A C 1
ATOM 548 O O . ILE A 1 67 ? -5.323 -6.532 -3.279 1.00 93.31 67 ILE A O 1
ATOM 552 N N . ASP A 1 68 ? -6.812 -6.341 -4.972 1.00 93.81 68 ASP A N 1
ATOM 553 C CA . ASP A 1 68 ? -5.868 -5.821 -5.952 1.00 93.81 68 ASP A CA 1
ATOM 554 C C . ASP A 1 68 ? -5.831 -4.289 -5.919 1.00 93.81 68 ASP A C 1
ATOM 556 O O . ASP A 1 68 ? -6.839 -3.627 -5.655 1.00 93.81 68 ASP A O 1
ATOM 560 N N . LEU A 1 69 ? -4.652 -3.729 -6.178 1.00 92.12 69 LEU A N 1
ATOM 561 C CA . LEU A 1 69 ? -4.423 -2.294 -6.186 1.00 92.12 69 LEU A CA 1
ATOM 562 C C . LEU A 1 69 ? -3.676 -1.888 -7.454 1.00 92.12 69 LEU A C 1
ATOM 564 O O . LEU A 1 69 ? -2.464 -2.071 -7.574 1.00 92.12 69 LEU A O 1
ATOM 568 N N . SER A 1 70 ? -4.394 -1.203 -8.338 1.00 91.88 70 SER A N 1
ATOM 569 C CA . SER A 1 70 ? -3.835 -0.620 -9.551 1.00 91.88 70 SER A CA 1
ATOM 570 C C . SER A 1 70 ? -3.833 0.905 -9.484 1.00 91.88 70 SER A C 1
ATOM 572 O O . SER A 1 70 ? -4.812 1.535 -9.087 1.00 91.88 70 SER A O 1
ATOM 574 N N . CYS A 1 71 ? -2.711 1.510 -9.871 1.00 89.31 71 CYS A N 1
ATOM 575 C CA . CYS A 1 71 ? -2.598 2.946 -10.106 1.00 89.31 71 CYS A CA 1
ATOM 576 C C . CYS A 1 71 ? -1.405 3.243 -11.036 1.00 89.31 71 CYS A C 1
ATOM 578 O O . CYS A 1 71 ? -0.511 2.390 -11.166 1.00 89.31 71 CYS A O 1
ATOM 580 N N . PRO A 1 72 ? -1.325 4.455 -11.619 1.00 92.12 72 PRO A N 1
ATOM 581 C CA . PRO A 1 72 ? -0.189 4.880 -12.438 1.00 92.12 72 PRO A CA 1
ATOM 582 C C . PRO A 1 72 ? 1.168 4.748 -11.728 1.00 92.12 72 PRO A C 1
ATOM 584 O O . PRO A 1 72 ? 1.246 4.679 -10.492 1.00 92.12 72 PRO A O 1
ATOM 587 N N . GLN A 1 73 ? 2.260 4.723 -12.499 1.00 88.44 73 GLN A N 1
ATOM 588 C CA . GLN A 1 73 ? 3.614 4.781 -11.942 1.00 88.44 73 GLN A CA 1
ATOM 589 C C . GLN A 1 73 ? 3.788 6.064 -11.121 1.00 88.44 73 GLN A C 1
ATOM 591 O O . GLN A 1 73 ? 3.311 7.130 -11.497 1.00 88.44 73 GLN A O 1
ATOM 596 N N . GLY A 1 74 ? 4.409 5.942 -9.947 1.00 89.25 74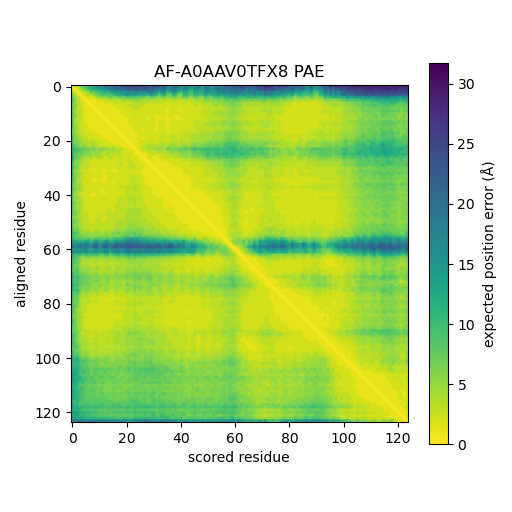 GLY A N 1
ATOM 597 C CA . GLY A 1 74 ? 4.505 7.049 -8.992 1.00 89.25 74 GLY A CA 1
ATOM 598 C C . GLY A 1 74 ? 3.211 7.349 -8.222 1.00 89.25 74 GLY A C 1
ATOM 599 O O . GLY A 1 74 ? 3.249 8.131 -7.279 1.00 89.25 74 GLY A O 1
ATOM 600 N N . GLY A 1 75 ? 2.089 6.678 -8.515 1.00 88.38 75 GLY A N 1
ATOM 601 C CA . GLY A 1 75 ? 0.809 6.877 -7.816 1.00 88.38 75 GLY A CA 1
ATOM 602 C C . GLY A 1 75 ? 0.754 6.333 -6.379 1.00 88.38 75 GLY A C 1
ATOM 603 O O . GLY A 1 75 ? -0.282 6.405 -5.728 1.00 88.38 75 GLY A O 1
ATOM 604 N N . GLY A 1 76 ? 1.866 5.797 -5.864 1.00 89.94 76 GLY A N 1
ATOM 605 C CA . GLY A 1 76 ? 2.009 5.466 -4.446 1.00 89.94 76 GLY A CA 1
ATOM 606 C C . GLY A 1 76 ? 1.519 4.080 -4.018 1.00 89.94 76 GLY A C 1
ATOM 607 O O . GLY A 1 76 ? 1.254 3.914 -2.830 1.00 89.94 76 GLY A O 1
ATOM 608 N N . LYS A 1 77 ? 1.440 3.085 -4.925 1.00 93.00 77 LYS A N 1
ATOM 609 C CA . LYS A 1 77 ? 1.011 1.697 -4.610 1.00 93.00 77 LYS A CA 1
ATOM 610 C C . LYS A 1 77 ? 1.710 1.117 -3.384 1.00 93.00 77 LYS A C 1
ATOM 612 O O . LYS A 1 77 ? 1.050 0.684 -2.447 1.00 93.00 77 LYS A O 1
ATOM 617 N N . THR A 1 78 ? 3.040 1.173 -3.369 1.00 91.81 78 THR A N 1
ATOM 618 C CA . THR A 1 78 ? 3.862 0.667 -2.262 1.00 91.81 78 THR A CA 1
ATOM 619 C C . THR A 1 78 ? 3.573 1.402 -0.954 1.00 91.81 78 THR A C 1
ATOM 621 O O . THR A 1 78 ? 3.500 0.788 0.105 1.00 91.81 78 THR A O 1
ATOM 624 N N . THR A 1 79 ? 3.360 2.719 -1.016 1.00 92.12 79 THR A N 1
ATOM 625 C CA . THR A 1 79 ? 3.056 3.532 0.167 1.00 92.12 79 THR A CA 1
ATOM 626 C C . THR A 1 79 ? 1.704 3.152 0.765 1.00 92.12 79 THR A C 1
ATOM 628 O O . THR A 1 79 ? 1.606 2.891 1.964 1.00 92.12 79 THR A O 1
ATOM 631 N N . ILE A 1 80 ? 0.651 3.087 -0.056 1.00 92.25 80 ILE A N 1
ATOM 632 C CA . ILE A 1 80 ? -0.683 2.740 0.444 1.00 92.25 80 ILE A CA 1
ATOM 633 C C . ILE A 1 80 ? -0.751 1.278 0.901 1.00 92.25 80 ILE A C 1
ATOM 635 O O . ILE A 1 80 ? -1.341 1.023 1.950 1.00 92.25 80 ILE A O 1
ATOM 639 N N . SER A 1 81 ? -0.120 0.330 0.197 1.00 93.44 81 SER A N 1
ATOM 640 C CA . SER A 1 81 ? -0.116 -1.080 0.609 1.00 93.44 81 SER A CA 1
ATOM 641 C C . SER A 1 81 ? 0.601 -1.272 1.949 1.00 93.44 81 SER A C 1
ATOM 643 O O . SER A 1 81 ? 0.083 -1.970 2.820 1.00 93.44 81 SER A O 1
ATOM 645 N N . MET A 1 82 ? 1.713 -0.566 2.180 1.00 93.00 82 MET A N 1
ATOM 646 C CA . MET A 1 82 ? 2.424 -0.562 3.461 1.00 93.00 82 MET A CA 1
ATOM 647 C C . MET A 1 82 ? 1.565 -0.006 4.608 1.00 93.00 82 MET A C 1
ATOM 649 O O . MET A 1 82 ? 1.495 -0.612 5.686 1.00 93.00 82 MET A O 1
ATOM 653 N N . TYR A 1 83 ? 0.890 1.131 4.408 1.00 92.88 83 TYR A N 1
ATOM 654 C CA . TYR A 1 83 ? 0.014 1.705 5.437 1.00 92.88 83 TYR A CA 1
ATOM 655 C C . TYR A 1 83 ? -1.210 0.833 5.708 1.00 92.88 83 TYR A C 1
ATOM 657 O O . TYR A 1 83 ? -1.572 0.645 6.869 1.00 92.88 83 TYR A O 1
ATOM 665 N N . MET A 1 84 ? -1.806 0.247 4.670 1.00 92.12 84 MET A N 1
ATOM 666 C CA . MET A 1 84 ? -2.921 -0.690 4.802 1.00 92.12 84 MET A CA 1
ATOM 667 C C . MET A 1 84 ? -2.513 -1.959 5.549 1.00 9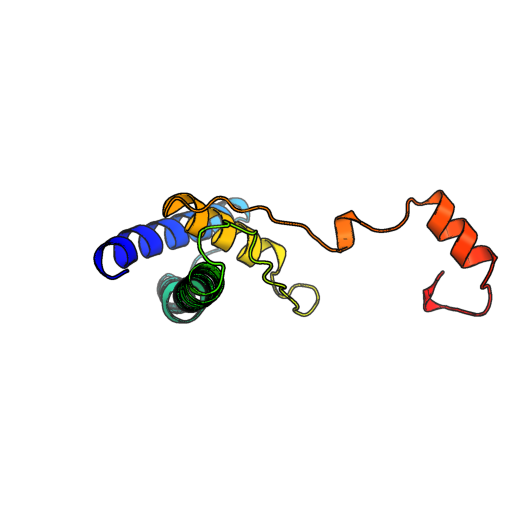2.12 84 MET A C 1
ATOM 669 O O . MET A 1 84 ? -3.226 -2.382 6.459 1.00 92.12 84 MET A O 1
ATOM 673 N N . GLN A 1 85 ? -1.345 -2.530 5.242 1.00 94.44 85 GLN A N 1
ATOM 674 C CA . GLN A 1 85 ? -0.810 -3.682 5.964 1.00 94.44 85 GLN A CA 1
ATOM 675 C C . GLN A 1 85 ? -0.623 -3.365 7.451 1.00 94.44 85 GLN A C 1
ATOM 677 O O . GLN A 1 85 ? -1.067 -4.136 8.305 1.00 94.44 85 GLN A O 1
ATOM 682 N N . ASN A 1 86 ? -0.031 -2.211 7.775 1.00 93.00 86 ASN A N 1
ATOM 683 C CA . ASN A 1 86 ? 0.134 -1.757 9.158 1.00 93.00 86 ASN A CA 1
ATOM 684 C C . ASN A 1 86 ? -1.212 -1.548 9.868 1.00 93.00 86 ASN A C 1
ATOM 686 O O . ASN A 1 86 ? -1.390 -2.002 10.998 1.00 93.00 86 ASN A O 1
ATOM 690 N N . ALA A 1 87 ? -2.161 -0.882 9.211 1.00 91.81 87 ALA A N 1
ATOM 691 C CA . ALA A 1 87 ? -3.492 -0.597 9.736 1.00 91.81 87 ALA A CA 1
ATOM 692 C C . ALA A 1 87 ? -4.291 -1.875 10.036 1.00 91.81 87 ALA A C 1
ATOM 694 O O . ALA A 1 87 ? -4.865 -2.023 11.115 1.00 91.81 87 ALA A O 1
ATOM 695 N N . LEU A 1 88 ? -4.308 -2.817 9.093 1.00 91.25 88 LEU A N 1
ATOM 696 C CA . LEU A 1 88 ? -5.015 -4.089 9.223 1.00 91.25 88 LEU A CA 1
ATOM 697 C C . LEU A 1 88 ? -4.366 -4.994 10.276 1.00 91.25 88 LEU A C 1
ATOM 699 O O . LEU A 1 88 ? -5.071 -5.603 11.082 1.00 91.25 88 LEU A O 1
ATOM 703 N N . SER A 1 89 ? -3.033 -5.018 10.333 1.00 92.56 89 SER A N 1
ATOM 704 C CA . SER A 1 89 ? -2.297 -5.753 11.370 1.00 92.56 89 SER A CA 1
ATOM 705 C C . SER A 1 89 ? -2.569 -5.180 12.760 1.00 92.56 89 SER A C 1
ATOM 707 O O . SER A 1 89 ? -2.786 -5.931 13.708 1.00 92.56 89 SER A O 1
ATOM 709 N N . PHE A 1 90 ? -2.646 -3.850 12.879 1.00 90.69 90 PHE A N 1
ATOM 710 C CA . PHE A 1 90 ? -2.977 -3.166 14.131 1.00 90.69 90 PHE A CA 1
ATOM 711 C C . PHE A 1 90 ? -4.364 -3.542 14.676 1.00 90.69 90 PHE A C 1
ATOM 713 O O . PHE A 1 90 ? -4.549 -3.590 15.890 1.00 90.69 90 PHE A O 1
ATOM 720 N N . VAL A 1 91 ? -5.330 -3.860 13.807 1.00 89.31 91 VAL A N 1
ATOM 721 C CA . VAL A 1 91 ? -6.661 -4.347 14.218 1.00 89.31 91 VAL A CA 1
ATOM 722 C C . VAL A 1 91 ? -6.765 -5.878 14.289 1.00 89.31 91 VAL A C 1
ATOM 724 O O . VAL A 1 91 ? -7.866 -6.418 14.391 1.00 89.31 91 VAL A O 1
ATOM 727 N N . GLY A 1 92 ? -5.634 -6.587 14.238 1.00 89.31 92 GLY A N 1
ATOM 728 C CA . GLY A 1 92 ? -5.561 -8.036 14.434 1.00 89.31 92 GLY A CA 1
ATOM 729 C C . GLY A 1 92 ? -5.832 -8.886 13.189 1.00 89.31 92 GLY A C 1
ATOM 730 O O . GLY A 1 92 ? -6.053 -10.092 13.316 1.00 89.31 92 GLY A O 1
ATOM 731 N N . LYS A 1 93 ? -5.829 -8.308 11.981 1.00 89.12 93 LYS A N 1
ATOM 732 C CA . LYS A 1 93 ? -5.900 -9.091 10.737 1.00 89.12 93 LYS A CA 1
ATOM 733 C C . LYS A 1 93 ? -4.502 -9.585 10.347 1.00 89.12 93 LYS A C 1
ATOM 735 O O . LYS A 1 93 ? -3.520 -8.865 10.483 1.00 89.12 93 LYS A O 1
ATOM 740 N N . LYS A 1 94 ? -4.418 -10.807 9.812 1.00 92.19 94 LYS A N 1
ATOM 741 C CA . LYS A 1 94 ? -3.208 -11.305 9.139 1.00 92.19 94 LYS A CA 1
ATOM 742 C C . LYS A 1 94 ? -3.219 -10.808 7.696 1.00 92.19 94 LYS A C 1
ATOM 744 O O . LYS A 1 94 ? -4.211 -11.026 7.005 1.00 92.19 94 LYS A O 1
ATOM 749 N N . VAL A 1 95 ? -2.145 -10.152 7.262 1.00 94.31 95 VAL A N 1
ATOM 750 C CA . VAL A 1 95 ? -2.056 -9.533 5.933 1.00 94.31 95 VAL A CA 1
ATOM 751 C C . VAL A 1 95 ? -0.725 -9.865 5.277 1.00 94.31 95 VAL A C 1
ATOM 753 O O . VAL A 1 95 ? 0.331 -9.685 5.882 1.00 94.31 95 VAL A O 1
ATOM 756 N N . ALA A 1 96 ? -0.793 -10.295 4.022 1.00 94.06 96 ALA A N 1
ATOM 757 C CA . ALA A 1 96 ? 0.345 -10.395 3.122 1.00 94.06 96 ALA A CA 1
ATOM 758 C C . ALA A 1 96 ? 0.195 -9.345 2.014 1.00 94.06 96 ALA A C 1
ATOM 760 O O . ALA A 1 96 ? -0.923 -9.038 1.600 1.00 94.06 96 ALA A O 1
ATOM 761 N N . VAL A 1 97 ? 1.319 -8.798 1.559 1.00 94.44 97 VAL A N 1
ATOM 762 C CA . VAL A 1 97 ? 1.397 -7.886 0.413 1.00 94.44 97 VAL A CA 1
ATOM 763 C C . VAL A 1 97 ? 2.311 -8.542 -0.610 1.00 94.44 97 VAL A C 1
ATOM 765 O O . VAL A 1 97 ? 3.358 -9.065 -0.241 1.00 94.44 97 VAL A O 1
ATOM 768 N N . MET A 1 98 ? 1.899 -8.524 -1.871 1.00 94.31 98 MET A N 1
ATOM 769 C CA . MET A 1 98 ? 2.667 -9.033 -3.003 1.00 94.31 98 MET A CA 1
ATOM 770 C C . MET A 1 98 ? 2.630 -7.974 -4.099 1.00 94.31 98 MET A C 1
ATOM 772 O O . MET A 1 98 ? 1.551 -7.454 -4.393 1.00 94.31 98 MET A O 1
ATOM 776 N N . SER A 1 99 ? 3.781 -7.641 -4.680 1.00 93.25 99 SER A N 1
ATOM 777 C CA . SER A 1 99 ? 3.825 -6.847 -5.906 1.00 93.25 99 SER A CA 1
ATOM 778 C C . SER A 1 99 ? 3.801 -7.776 -7.114 1.00 93.25 99 SER A C 1
ATOM 780 O O . SER A 1 99 ? 4.424 -8.836 -7.100 1.00 93.25 99 SER A O 1
ATOM 782 N N . LEU A 1 100 ? 3.133 -7.366 -8.193 1.00 91.94 100 LEU A N 1
ATOM 783 C CA . LEU A 1 100 ? 3.269 -8.059 -9.479 1.00 91.94 100 LEU A CA 1
ATOM 784 C C . LEU A 1 100 ? 4.711 -8.002 -9.997 1.00 91.94 100 LEU A C 1
ATOM 786 O O . LEU A 1 100 ? 5.159 -8.929 -10.667 1.00 91.94 100 LEU A O 1
ATOM 790 N N . ASP A 1 101 ? 5.457 -6.962 -9.618 1.00 89.19 101 ASP A N 1
ATOM 791 C CA . ASP A 1 101 ? 6.858 -6.821 -10.009 1.00 89.19 101 ASP A CA 1
ATOM 792 C C . ASP A 1 101 ? 7.766 -7.891 -9.369 1.00 89.19 101 ASP A C 1
ATOM 794 O O . ASP A 1 101 ? 8.835 -8.189 -9.899 1.00 89.19 101 ASP A O 1
ATOM 798 N N . ASP A 1 102 ? 7.329 -8.526 -8.273 1.00 89.50 102 ASP A N 1
ATOM 799 C CA . ASP A 1 102 ? 8.094 -9.573 -7.579 1.00 89.50 102 ASP A CA 1
ATOM 800 C C . ASP A 1 102 ? 8.055 -10.924 -8.316 1.00 89.50 102 ASP A C 1
ATOM 802 O O . ASP A 1 102 ? 8.828 -11.832 -8.003 1.00 89.50 102 ASP A O 1
ATOM 806 N N . VAL A 1 103 ? 7.143 -11.083 -9.282 1.00 93.00 103 VAL A N 1
ATOM 807 C CA . VAL A 1 103 ? 6.888 -12.351 -9.987 1.00 93.00 103 VAL A CA 1
ATOM 808 C C . VAL A 1 103 ? 7.201 -12.282 -11.481 1.00 93.00 103 VAL A C 1
ATOM 810 O O . VAL A 1 103 ? 6.767 -13.147 -12.248 1.00 93.00 103 VAL A O 1
ATOM 813 N N . TYR A 1 104 ? 7.987 -11.289 -11.909 1.00 93.25 104 TYR A N 1
ATOM 814 C CA . TYR A 1 104 ? 8.523 -11.275 -13.267 1.00 93.25 104 TYR A CA 1
ATOM 815 C C . TYR A 1 104 ? 9.411 -12.486 -13.543 1.00 93.25 104 TYR A C 1
ATOM 817 O O . TYR A 1 104 ? 9.963 -13.144 -12.654 1.00 93.25 104 TYR A O 1
ATOM 825 N N . TRP A 1 105 ? 9.578 -12.776 -14.831 1.00 94.31 105 TRP A N 1
ATOM 826 C CA . TRP A 1 105 ? 10.575 -13.741 -15.245 1.00 94.31 105 TRP A CA 1
ATOM 827 C C . TRP A 1 105 ? 11.971 -13.302 -14.833 1.00 94.31 105 TRP A C 1
ATOM 829 O O . TRP A 1 105 ? 12.337 -12.129 -14.879 1.00 94.31 105 TRP A O 1
ATOM 839 N N . LYS A 1 106 ? 12.783 -14.297 -14.476 1.00 94.62 106 LYS A N 1
ATOM 840 C CA . LYS A 1 106 ? 14.217 -14.093 -14.301 1.00 94.62 106 LYS A CA 1
ATOM 841 C C . LYS A 1 106 ? 14.821 -13.557 -15.596 1.00 94.62 106 LYS A C 1
ATOM 843 O O . LYS A 1 106 ? 14.375 -13.920 -16.687 1.00 94.62 106 LYS A O 1
ATOM 848 N N . TYR A 1 107 ? 15.895 -12.790 -15.446 1.00 94.62 107 TYR A N 1
ATOM 849 C CA . TYR A 1 107 ? 16.627 -12.159 -16.541 1.00 94.62 107 TYR A CA 1
ATOM 850 C C . TYR A 1 107 ? 16.867 -13.093 -17.740 1.00 94.62 107 TYR A C 1
ATOM 852 O O . TYR A 1 107 ? 16.515 -12.752 -18.863 1.00 94.62 107 TYR A O 1
ATOM 860 N N . GLU A 1 108 ? 17.371 -14.307 -17.506 1.00 96.62 108 GLU A N 1
ATOM 861 C CA . GLU A 1 108 ? 17.666 -15.277 -18.574 1.00 96.62 108 GLU A CA 1
ATOM 862 C C . GLU A 1 108 ? 16.438 -15.625 -19.427 1.00 96.62 108 GLU A C 1
ATOM 864 O O . GLU A 1 108 ? 16.525 -15.703 -20.652 1.00 96.62 108 GLU A O 1
ATOM 869 N N . ARG A 1 109 ? 15.273 -15.794 -18.788 1.00 95.88 109 ARG A N 1
ATOM 870 C CA . ARG A 1 109 ? 14.015 -16.078 -19.488 1.00 95.88 109 ARG A CA 1
ATOM 871 C C . ARG A 1 109 ? 13.480 -14.849 -20.209 1.00 95.88 109 ARG A C 1
ATOM 873 O O . ARG A 1 109 ? 12.972 -14.994 -21.316 1.00 95.88 109 ARG A O 1
ATOM 880 N N . GLN A 1 110 ? 13.629 -13.666 -19.618 1.00 95.62 110 GLN A N 1
ATOM 881 C CA . GLN A 1 110 ? 13.254 -12.412 -20.268 1.00 95.62 110 GLN A CA 1
ATOM 882 C C . GLN A 1 110 ? 14.071 -12.195 -21.551 1.00 95.62 110 GLN A C 1
ATOM 884 O O . GLN A 1 110 ? 13.500 -11.932 -22.605 1.00 95.62 110 GLN A O 1
ATOM 889 N N . VAL A 1 111 ? 15.390 -12.412 -21.497 1.00 95.81 111 VAL A N 1
ATOM 890 C CA . VAL A 1 111 ? 16.279 -12.322 -22.668 1.00 95.81 111 VAL A CA 1
ATOM 891 C C . VAL A 1 111 ? 15.936 -13.377 -23.719 1.00 95.81 111 VAL A C 1
ATOM 893 O O . VAL A 1 111 ? 15.932 -13.077 -24.913 1.00 95.81 111 VAL A O 1
ATOM 896 N N . ALA A 1 112 ? 15.639 -14.613 -23.306 1.00 96.56 112 ALA A N 1
ATOM 897 C CA . ALA A 1 112 ? 15.215 -15.658 -24.234 1.00 96.56 112 ALA A CA 1
ATOM 898 C C . ALA A 1 112 ? 13.900 -15.291 -24.945 1.00 96.56 112 ALA A C 1
ATOM 900 O O . ALA A 1 112 ? 13.797 -15.478 -26.159 1.00 96.56 112 ALA A O 1
ATOM 901 N N . LEU A 1 113 ? 12.929 -14.714 -24.222 1.00 96.44 113 LEU A N 1
ATOM 902 C CA . LEU A 1 113 ? 11.683 -14.225 -24.816 1.00 96.44 113 LEU A CA 1
ATOM 903 C C . LEU A 1 113 ? 11.948 -13.102 -25.826 1.00 96.44 113 LEU A C 1
ATOM 905 O O . LEU A 1 113 ? 11.406 -13.153 -26.931 1.00 96.44 113 LEU A O 1
ATOM 909 N N . ALA A 1 114 ? 12.785 -12.126 -25.469 1.00 96.94 114 ALA A N 1
ATOM 910 C CA . ALA A 1 114 ? 13.143 -11.006 -26.337 1.00 96.94 114 ALA A CA 1
ATOM 911 C C . ALA A 1 114 ? 13.771 -11.490 -27.654 1.00 96.94 114 ALA A C 1
ATOM 913 O O . ALA A 1 114 ? 13.335 -11.111 -28.741 1.00 96.94 114 ALA A O 1
ATOM 914 N N . LYS A 1 115 ? 14.740 -12.415 -27.566 1.00 96.31 115 LYS A N 1
ATOM 915 C CA . LYS A 1 115 ? 15.411 -13.012 -28.734 1.00 96.31 115 LYS A CA 1
ATOM 916 C C . LYS A 1 115 ? 14.462 -13.806 -29.630 1.00 96.31 115 LYS A C 1
ATOM 918 O O . LYS A 1 115 ? 14.623 -13.779 -30.846 1.00 96.31 115 LYS A O 1
ATOM 923 N N . ALA A 1 116 ? 13.486 -14.505 -29.048 1.00 97.31 116 ALA A N 1
ATOM 924 C CA . ALA A 1 116 ? 12.485 -15.255 -29.805 1.00 97.31 116 ALA A CA 1
ATOM 925 C C . ALA A 1 116 ? 11.460 -14.350 -30.517 1.00 97.31 116 ALA A C 1
ATOM 927 O O . ALA A 1 116 ? 10.766 -14.811 -31.419 1.00 97.31 116 ALA A O 1
ATOM 928 N N . ASN A 1 117 ? 11.364 -13.072 -30.132 1.00 97.38 117 ASN A N 1
ATOM 929 C CA . ASN A 1 117 ? 10.376 -12.124 -30.645 1.00 97.38 117 ASN A CA 1
ATOM 930 C C . ASN A 1 117 ? 11.038 -10.795 -31.073 1.00 97.38 117 ASN A C 1
ATOM 932 O O . ASN A 1 117 ? 10.691 -9.737 -30.541 1.00 97.38 117 ASN A O 1
ATOM 936 N N . PRO A 1 118 ? 11.966 -10.810 -32.050 1.00 96.25 118 PRO A N 1
ATOM 937 C CA . PRO A 1 118 ? 12.812 -9.655 -32.374 1.00 96.25 118 PRO A CA 1
ATOM 938 C C . PRO A 1 118 ? 12.031 -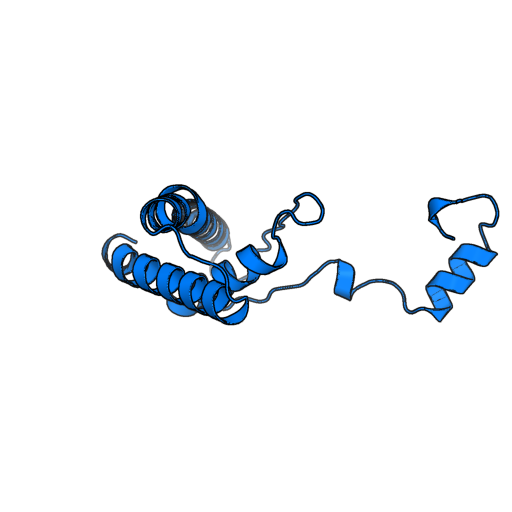8.435 -32.884 1.00 96.25 118 PRO A C 1
ATOM 940 O O . PRO A 1 118 ? 12.479 -7.305 -32.728 1.00 96.25 118 PRO A O 1
ATOM 943 N N . ASN A 1 119 ? 10.843 -8.649 -33.453 1.00 97.00 119 ASN A N 1
ATOM 944 C CA . ASN A 1 119 ? 10.010 -7.581 -34.009 1.00 97.00 119 ASN A CA 1
ATOM 945 C C . ASN A 1 119 ? 9.070 -6.937 -32.976 1.00 97.00 119 ASN A C 1
ATOM 947 O O . ASN A 1 119 ? 8.293 -6.055 -33.337 1.0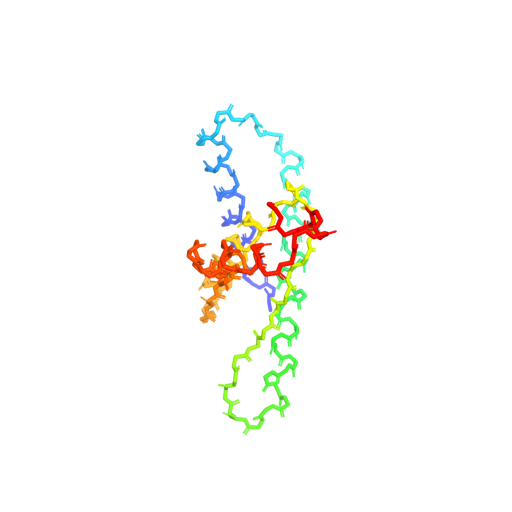0 97.00 119 ASN A O 1
ATOM 951 N N . ASN A 1 120 ? 9.091 -7.381 -31.712 1.00 96.62 120 ASN A N 1
ATOM 952 C CA . ASN A 1 120 ? 8.256 -6.815 -30.658 1.00 96.62 120 ASN A CA 1
ATOM 953 C C . ASN A 1 120 ? 9.076 -5.858 -29.771 1.00 96.62 120 ASN A C 1
ATOM 955 O O . ASN A 1 120 ? 9.811 -6.326 -28.897 1.00 96.62 120 ASN A O 1
ATOM 959 N N . PRO A 1 121 ? 8.940 -4.529 -29.939 1.00 94.25 121 PRO A N 1
ATOM 960 C CA . PRO A 1 121 ? 9.698 -3.557 -29.153 1.00 94.25 121 PRO A CA 1
ATOM 961 C C . PRO A 1 121 ? 9.309 -3.532 -27.668 1.00 94.25 121 PRO A C 1
ATOM 963 O O . PRO A 1 121 ? 10.060 -2.996 -26.866 1.00 94.25 121 PRO A O 1
ATOM 966 N N . LEU A 1 122 ? 8.169 -4.118 -27.276 1.00 95.31 122 LEU A N 1
ATOM 967 C CA . LEU A 1 122 ? 7.748 -4.206 -25.869 1.00 95.31 122 LEU A CA 1
ATOM 968 C C . LEU A 1 122 ? 8.508 -5.284 -25.080 1.00 95.31 122 LEU A C 1
ATOM 970 O O . LEU A 1 122 ? 8.324 -5.392 -23.870 1.00 95.31 122 LEU A O 1
ATOM 974 N N . LEU A 1 123 ? 9.299 -6.113 -25.765 1.00 91.75 123 LEU A N 1
ATOM 975 C CA . LEU A 1 123 ? 10.067 -7.208 -25.170 1.00 91.75 123 LEU A CA 1
ATOM 976 C C . LEU A 1 123 ? 11.577 -6.945 -25.144 1.00 91.75 123 LEU A C 1
ATOM 978 O O . LEU A 1 123 ? 12.298 -7.793 -24.622 1.00 91.75 123 LEU A O 1
ATOM 982 N N . GLN A 1 124 ? 12.034 -5.828 -25.721 1.00 75.06 124 GLN A N 1
ATOM 983 C CA . GLN A 1 124 ? 13.446 -5.427 -25.756 1.00 75.06 124 GLN A CA 1
ATOM 984 C C . GLN A 1 124 ? 13.897 -4.824 -24.424 1.00 75.06 124 GLN A C 1
ATOM 986 O O . GLN A 1 124 ? 13.086 -4.110 -23.792 1.00 75.06 124 GLN A O 1
#